Protein AF-A0A8H8C7L6-F1 (afdb_monomer)

Radius of gyration: 26.58 Å; Cα contacts (8 Å, |Δi|>4): 140; chains: 1; bounding box: 36×85×43 Å

Structure (mmCIF, N/CA/C/O backbone):
data_AF-A0A8H8C7L6-F1
#
_entry.id   AF-A0A8H8C7L6-F1
#
loop_
_atom_site.group_PDB
_atom_site.id
_atom_site.type_symbol
_atom_site.label_atom_id
_atom_site.label_alt_id
_atom_site.label_comp_id
_atom_site.label_asym_id
_atom_site.label_entity_id
_atom_site.label_seq_id
_atom_site.pdbx_PDB_ins_code
_atom_site.Cartn_x
_atom_site.Cartn_y
_atom_site.Cartn_z
_atom_site.occupancy
_atom_site.B_iso_or_equiv
_atom_site.auth_seq_id
_atom_site.auth_comp_id
_atom_site.auth_asym_id
_atom_site.auth_atom_id
_atom_site.pdbx_PDB_model_num
ATOM 1 N N . MET A 1 1 ? 5.922 -68.309 -19.781 1.00 58.56 1 MET A N 1
ATOM 2 C CA . MET A 1 1 ? 6.943 -67.253 -19.976 1.00 58.56 1 MET A CA 1
ATOM 3 C C . MET A 1 1 ? 6.258 -65.887 -19.992 1.00 58.56 1 MET A C 1
ATOM 5 O O . MET A 1 1 ? 5.762 -65.501 -21.038 1.00 58.56 1 MET A O 1
ATOM 9 N N . ARG A 1 2 ? 6.124 -65.214 -18.838 1.00 57.09 2 ARG A N 1
ATOM 10 C CA . ARG A 1 2 ? 5.671 -63.807 -18.677 1.00 57.09 2 ARG A CA 1
ATOM 11 C C . ARG A 1 2 ? 5.669 -63.468 -17.176 1.00 57.09 2 ARG A C 1
ATOM 13 O O . ARG A 1 2 ? 4.624 -63.407 -16.550 1.00 57.09 2 ARG A O 1
ATOM 20 N N . SER A 1 3 ? 6.851 -63.372 -16.566 1.00 56.94 3 SER A N 1
ATOM 21 C CA . SER A 1 3 ? 6.976 -63.029 -15.138 1.00 56.94 3 SER A CA 1
ATOM 22 C C . SER A 1 3 ? 8.353 -62.438 -14.817 1.00 56.94 3 SER A C 1
ATOM 24 O O . SER A 1 3 ? 9.013 -62.867 -13.879 1.00 56.94 3 SER A O 1
ATOM 26 N N . SER A 1 4 ? 8.831 -61.496 -15.638 1.00 59.38 4 SER A N 1
ATOM 27 C CA . SER A 1 4 ? 10.166 -60.891 -15.449 1.00 59.38 4 SER A CA 1
ATOM 28 C C . SER A 1 4 ? 10.177 -59.362 -15.455 1.00 59.38 4 SER A C 1
ATOM 30 O O . SER A 1 4 ? 11.164 -58.771 -15.043 1.00 59.38 4 SER A O 1
ATOM 32 N N . THR A 1 5 ? 9.089 -58.696 -15.851 1.00 58.62 5 THR A N 1
ATOM 33 C CA . THR A 1 5 ? 9.027 -57.223 -15.932 1.00 58.62 5 THR A CA 1
ATOM 34 C C . THR A 1 5 ? 8.497 -56.542 -14.670 1.00 58.62 5 THR A C 1
ATOM 36 O O . THR A 1 5 ? 8.767 -55.367 -14.460 1.00 58.62 5 THR A O 1
ATOM 39 N N . ILE A 1 6 ? 7.776 -57.255 -13.800 1.00 61.81 6 ILE A N 1
ATOM 40 C CA . ILE A 1 6 ? 7.209 -56.669 -12.568 1.00 61.81 6 ILE A CA 1
ATOM 41 C C . ILE A 1 6 ? 8.292 -56.511 -11.486 1.00 61.81 6 ILE A C 1
ATOM 43 O O . ILE A 1 6 ? 8.272 -55.555 -10.713 1.00 61.81 6 ILE A O 1
ATOM 47 N N . SER A 1 7 ? 9.286 -57.406 -11.470 1.00 62.09 7 SER A N 1
ATOM 48 C CA . SER A 1 7 ? 10.336 -57.411 -10.446 1.00 62.09 7 SER A CA 1
ATOM 49 C C . SER A 1 7 ? 11.300 -56.225 -10.558 1.00 62.09 7 SER A C 1
ATOM 51 O O . SER A 1 7 ? 11.780 -55.745 -9.538 1.00 62.09 7 SER A O 1
ATOM 53 N N . THR A 1 8 ? 11.576 -55.733 -11.769 1.00 62.97 8 THR A N 1
ATOM 54 C CA . THR A 1 8 ? 12.526 -54.629 -11.993 1.00 62.97 8 THR A CA 1
ATOM 55 C C . THR A 1 8 ? 11.946 -53.263 -11.628 1.00 62.97 8 THR A C 1
ATOM 57 O O . THR A 1 8 ? 12.667 -52.395 -11.134 1.00 62.97 8 THR A O 1
ATOM 60 N N . ILE A 1 9 ? 10.637 -53.072 -11.809 1.00 67.06 9 ILE A N 1
ATOM 61 C CA . ILE A 1 9 ? 9.950 -51.821 -11.456 1.00 67.06 9 ILE A CA 1
ATOM 62 C C . ILE A 1 9 ? 9.909 -51.647 -9.932 1.00 67.06 9 ILE A C 1
ATOM 64 O O . ILE A 1 9 ? 10.168 -50.556 -9.425 1.00 67.06 9 ILE A O 1
ATOM 68 N N . LEU A 1 10 ? 9.661 -52.733 -9.191 1.00 65.75 10 LEU A N 1
ATOM 69 C CA . LEU A 1 10 ? 9.618 -52.694 -7.729 1.00 65.75 10 LEU A CA 1
ATOM 70 C C . LEU A 1 10 ? 10.994 -52.366 -7.121 1.00 65.75 10 LEU A C 1
ATOM 72 O O . LEU A 1 10 ? 11.074 -51.585 -6.175 1.00 65.75 10 LEU A O 1
ATOM 76 N N . THR A 1 11 ? 12.084 -52.883 -7.699 1.00 68.44 11 THR A N 1
ATOM 77 C CA . THR A 1 11 ? 13.446 -52.559 -7.240 1.00 68.44 11 THR A CA 1
ATOM 78 C C . THR A 1 11 ? 13.845 -51.104 -7.498 1.00 68.44 11 THR A C 1
ATOM 80 O O . THR A 1 11 ? 14.558 -50.530 -6.681 1.00 68.44 11 THR A O 1
ATOM 83 N N . LEU A 1 12 ? 13.363 -50.483 -8.582 1.00 64.31 12 LEU A N 1
ATOM 84 C CA . LEU A 1 12 ? 13.627 -49.068 -8.889 1.00 64.31 12 LEU A CA 1
ATOM 85 C C . LEU A 1 12 ? 12.877 -48.105 -7.952 1.00 64.31 12 LEU A C 1
ATOM 87 O O . LEU A 1 12 ? 13.407 -47.057 -7.594 1.00 64.31 12 LEU A O 1
ATOM 91 N N . LEU A 1 13 ? 11.660 -48.459 -7.528 1.00 65.69 13 LEU A N 1
ATOM 92 C CA . LEU A 1 13 ? 10.883 -47.663 -6.568 1.00 65.69 13 LEU A CA 1
ATOM 93 C C . LEU A 1 13 ? 11.497 -47.683 -5.160 1.00 65.69 13 LEU A C 1
ATOM 95 O O . LEU A 1 13 ? 11.519 -46.657 -4.481 1.00 65.69 13 LEU A O 1
ATOM 99 N N . LEU A 1 14 ? 12.032 -48.831 -4.736 1.00 62.66 14 LEU A N 1
ATOM 100 C CA . LEU A 1 14 ? 12.672 -48.980 -3.426 1.00 62.66 14 LEU A CA 1
ATOM 101 C C . LEU A 1 14 ? 13.982 -48.187 -3.314 1.00 62.66 14 LEU A C 1
ATOM 103 O O . LEU A 1 14 ? 14.222 -47.577 -2.276 1.00 62.66 14 LEU A O 1
ATOM 107 N N . THR A 1 15 ? 14.802 -48.134 -4.369 1.00 64.31 15 THR A N 1
ATOM 108 C CA . THR A 1 15 ? 16.049 -47.347 -4.349 1.00 64.31 15 THR A CA 1
ATOM 109 C C . THR A 1 15 ? 15.796 -45.839 -4.353 1.00 64.31 15 THR A C 1
ATOM 111 O O . THR A 1 15 ? 16.533 -45.100 -3.697 1.00 64.31 15 THR A O 1
ATOM 114 N N . TYR A 1 16 ? 14.734 -45.374 -5.021 1.00 61.12 16 TYR A N 1
ATOM 115 C CA . TYR A 1 16 ? 14.372 -43.952 -5.047 1.00 61.12 16 TYR A CA 1
ATOM 116 C C . TYR A 1 16 ? 13.921 -43.424 -3.678 1.00 61.12 16 TYR A C 1
ATOM 118 O O . TYR A 1 16 ? 14.296 -42.318 -3.296 1.00 61.12 16 TYR A O 1
ATOM 126 N N . LEU A 1 17 ? 13.167 -44.213 -2.906 1.00 59.03 17 LEU A N 1
ATOM 127 C CA . LEU A 1 17 ? 12.671 -43.788 -1.590 1.00 59.03 17 LEU A CA 1
ATOM 128 C C . LEU A 1 17 ? 13.780 -43.658 -0.533 1.00 59.03 17 LEU A C 1
ATOM 130 O O . LEU A 1 17 ? 13.637 -42.876 0.404 1.00 59.03 17 LEU A O 1
ATOM 134 N N . THR A 1 18 ? 14.899 -44.371 -0.684 1.00 57.25 18 THR A N 1
ATOM 135 C CA . THR A 1 18 ? 16.008 -44.331 0.287 1.00 57.25 18 THR A CA 1
ATOM 136 C C . THR A 1 18 ? 17.043 -43.232 0.035 1.00 57.25 18 THR A C 1
ATOM 138 O O . THR A 1 18 ? 17.869 -42.979 0.906 1.00 57.25 18 THR A O 1
ATOM 141 N N . PHE A 1 19 ? 17.027 -42.564 -1.125 1.00 56.88 19 PHE A N 1
ATOM 142 C CA . PHE A 1 19 ? 18.091 -41.623 -1.513 1.00 56.88 19 PHE A CA 1
ATOM 143 C C . PHE A 1 19 ? 17.774 -40.138 -1.237 1.00 56.88 19 PHE A C 1
ATOM 145 O O . PHE A 1 19 ? 18.619 -39.277 -1.468 1.00 56.88 19 PHE A O 1
ATOM 152 N N . SER A 1 20 ? 16.585 -39.806 -0.721 1.00 53.25 20 SER A N 1
ATOM 153 C CA . SER A 1 20 ? 16.146 -38.407 -0.546 1.00 53.25 20 SER A CA 1
ATOM 154 C C . SER A 1 20 ? 16.328 -37.809 0.857 1.00 53.25 20 SER A C 1
ATOM 156 O O . SER A 1 20 ? 15.724 -36.776 1.135 1.00 53.25 20 SER A O 1
ATOM 158 N N . LEU A 1 21 ? 17.151 -38.381 1.745 1.00 62.66 21 LEU A N 1
ATOM 159 C CA . LEU A 1 21 ? 17.491 -37.708 3.010 1.00 62.66 21 LEU A CA 1
ATOM 160 C C . LEU A 1 21 ? 18.987 -37.757 3.360 1.00 62.66 21 LEU A C 1
ATOM 162 O O . LEU A 1 21 ? 19.429 -38.605 4.135 1.00 62.66 21 LEU A O 1
ATOM 166 N N . PRO A 1 22 ? 19.745 -36.749 2.905 1.00 52.16 22 PRO A N 1
ATOM 167 C CA . PRO A 1 22 ? 20.851 -36.217 3.685 1.00 52.16 22 PRO A CA 1
ATOM 168 C C . PRO A 1 22 ? 20.635 -34.721 3.948 1.00 52.16 22 PRO A C 1
ATOM 170 O O . PRO A 1 22 ? 20.826 -33.874 3.081 1.00 52.16 22 PRO A O 1
ATOM 173 N N . GLY A 1 23 ? 20.236 -34.405 5.179 1.00 55.50 23 GLY A N 1
ATOM 174 C CA . GLY A 1 23 ? 20.061 -33.029 5.639 1.00 55.50 23 GLY A CA 1
ATOM 175 C C . GLY A 1 23 ? 20.012 -32.892 7.159 1.00 55.50 23 GLY A C 1
ATOM 176 O O . GLY A 1 23 ? 19.262 -32.064 7.664 1.00 55.50 23 GLY A O 1
ATOM 177 N N . LEU A 1 24 ? 20.777 -33.707 7.903 1.00 55.03 24 LEU A N 1
ATOM 178 C CA . LEU A 1 24 ? 21.055 -33.450 9.321 1.00 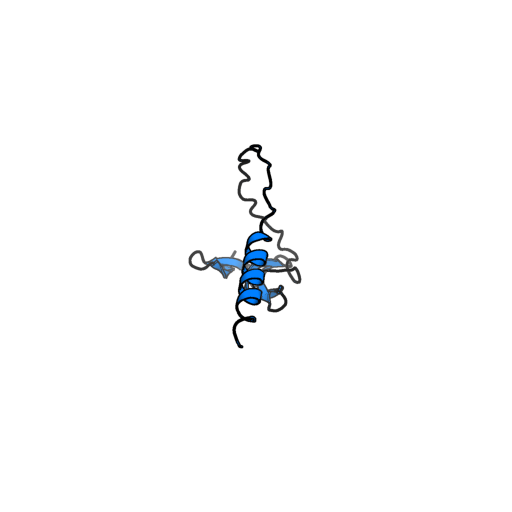55.03 24 LEU A CA 1
ATOM 179 C C . LEU A 1 24 ? 21.973 -32.222 9.427 1.00 55.03 24 LEU A C 1
ATOM 181 O O . LEU A 1 24 ? 23.198 -32.338 9.460 1.00 55.03 24 LEU A O 1
ATOM 185 N N . ALA A 1 25 ? 21.373 -31.037 9.484 1.00 58.03 25 ALA A N 1
ATOM 186 C CA . ALA A 1 25 ? 22.058 -29.839 9.938 1.00 58.03 25 ALA A CA 1
ATOM 187 C C . ALA A 1 25 ? 22.178 -29.896 11.470 1.00 58.03 25 ALA A C 1
ATOM 189 O O . ALA A 1 25 ? 21.240 -29.588 12.203 1.00 58.03 25 ALA A O 1
ATOM 190 N N . HIS A 1 26 ? 23.343 -30.326 11.951 1.00 58.59 26 HIS A N 1
ATOM 191 C CA . HIS A 1 26 ? 23.762 -30.126 13.332 1.00 58.59 26 HIS A CA 1
ATOM 192 C C . HIS A 1 26 ? 24.198 -28.671 13.517 1.00 58.59 26 HIS A C 1
ATOM 194 O O . HIS A 1 26 ? 25.141 -28.219 12.868 1.00 58.59 26 HIS A O 1
ATOM 200 N N . GLY A 1 27 ? 23.545 -27.954 14.431 1.00 48.53 27 GLY A N 1
ATOM 201 C CA . GLY A 1 27 ? 23.994 -26.629 14.841 1.00 48.53 27 GLY A CA 1
ATOM 202 C C . GLY A 1 27 ? 23.018 -25.917 15.768 1.00 48.53 27 GLY A C 1
ATOM 203 O O . GLY A 1 27 ? 22.272 -25.051 15.331 1.00 48.53 27 GLY A O 1
ATOM 204 N N . THR A 1 28 ? 23.047 -26.237 17.061 1.00 58.28 28 THR A N 1
ATOM 205 C CA . THR A 1 28 ? 22.630 -25.294 18.115 1.00 58.28 28 THR A CA 1
ATOM 206 C C . THR A 1 28 ? 23.881 -24.607 18.651 1.00 58.28 28 THR A C 1
ATOM 208 O O . THR A 1 28 ? 24.861 -25.294 18.944 1.00 58.28 28 THR A O 1
ATOM 211 N N . PRO A 1 29 ? 23.862 -23.277 18.823 1.00 54.12 29 PRO A N 1
ATOM 212 C CA . PRO A 1 29 ? 23.543 -22.792 20.163 1.00 54.12 29 PRO A CA 1
ATOM 213 C C . PRO A 1 29 ? 22.604 -21.576 20.204 1.00 54.12 29 PRO A C 1
ATOM 215 O O . PRO A 1 29 ? 22.653 -20.668 19.376 1.00 54.12 29 PRO A O 1
ATOM 218 N N . LEU A 1 30 ? 21.785 -21.581 21.261 1.00 57.84 30 LEU A N 1
ATOM 219 C CA . LEU A 1 30 ? 21.067 -20.461 21.868 1.00 57.84 30 LEU A CA 1
ATOM 220 C C . LEU A 1 30 ? 21.707 -19.090 21.594 1.00 57.84 30 LEU A C 1
ATOM 222 O O . LEU A 1 30 ? 22.650 -18.676 22.267 1.00 57.84 30 LEU A O 1
ATOM 226 N N . SER A 1 31 ? 21.115 -18.343 20.667 1.00 49.50 31 SER A N 1
ATOM 227 C CA . SER A 1 31 ? 21.258 -16.893 20.607 1.00 49.50 31 SER A CA 1
ATOM 228 C C . SER A 1 31 ? 19.966 -16.287 21.1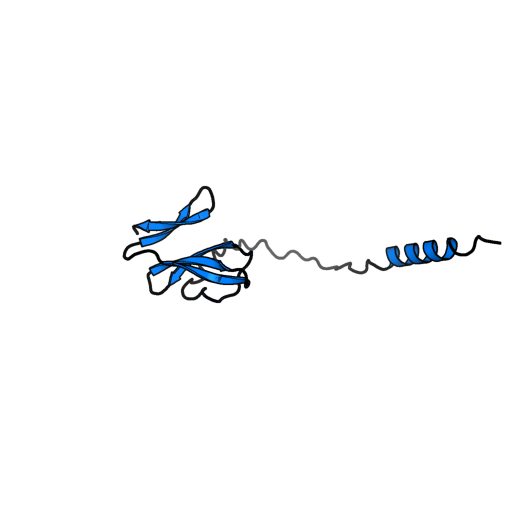36 1.00 49.50 31 SER A C 1
ATOM 230 O O . SER A 1 31 ? 18.911 -16.479 20.544 1.00 49.50 31 SER A O 1
ATOM 232 N N . ARG A 1 32 ? 20.086 -15.647 22.306 1.00 46.34 32 ARG A N 1
ATOM 233 C CA . ARG A 1 32 ? 19.176 -14.689 22.959 1.00 46.34 32 ARG A CA 1
ATOM 234 C C . ARG A 1 32 ? 17.832 -14.434 22.250 1.00 46.34 32 ARG A C 1
ATOM 236 O O . ARG A 1 32 ? 17.861 -13.984 21.104 1.00 46.34 32 ARG A O 1
ATOM 243 N N . PRO A 1 33 ? 16.684 -14.483 22.959 1.00 45.66 33 PRO A N 1
ATOM 244 C CA . PRO A 1 33 ? 15.560 -13.642 22.578 1.00 45.66 33 PRO A CA 1
ATOM 245 C C . PRO A 1 33 ? 16.039 -12.195 22.717 1.00 45.66 33 PRO A C 1
ATOM 247 O O . PRO A 1 33 ? 16.066 -11.611 23.796 1.00 45.66 33 PRO A O 1
ATOM 250 N N . ARG A 1 34 ? 16.548 -11.638 21.620 1.00 47.41 34 ARG A N 1
ATOM 251 C CA . ARG A 1 34 ? 16.542 -10.202 21.460 1.00 47.41 34 ARG A CA 1
ATOM 252 C C . ARG A 1 34 ? 15.078 -9.916 21.221 1.00 47.41 34 ARG A C 1
ATOM 254 O O . ARG A 1 34 ? 14.539 -10.329 20.197 1.00 47.41 34 ARG A O 1
ATOM 261 N N . ASP A 1 35 ? 14.458 -9.268 22.194 1.00 45.56 35 ASP A N 1
ATOM 262 C CA . ASP A 1 35 ? 13.290 -8.435 21.990 1.00 45.56 35 ASP A CA 1
ATOM 263 C C . ASP A 1 35 ? 13.632 -7.446 20.872 1.00 45.56 35 ASP A C 1
ATOM 265 O O . ASP A 1 35 ? 13.986 -6.287 21.088 1.00 45.56 35 ASP A O 1
ATOM 269 N N . THR A 1 36 ? 13.596 -7.918 19.629 1.00 50.47 36 THR A N 1
ATOM 270 C CA . THR A 1 36 ? 13.407 -7.071 18.476 1.00 50.47 36 THR A CA 1
ATOM 271 C C . THR A 1 36 ? 11.941 -6.717 18.562 1.00 50.47 36 THR A C 1
ATOM 273 O O . THR A 1 36 ? 11.084 -7.331 17.928 1.00 50.47 36 THR A O 1
ATOM 276 N N . ALA A 1 37 ? 11.677 -5.740 19.438 1.00 48.03 37 ALA A N 1
ATOM 277 C CA . ALA A 1 37 ? 10.586 -4.803 19.304 1.00 48.03 37 ALA A CA 1
ATOM 278 C C . ALA A 1 37 ? 10.296 -4.695 17.820 1.00 48.03 37 ALA A C 1
ATOM 280 O O . ALA A 1 37 ? 11.231 -4.417 17.060 1.00 48.03 37 ALA A O 1
ATOM 281 N N . GLY A 1 38 ? 9.058 -5.027 17.442 1.00 41.31 38 GLY A N 1
ATOM 282 C CA . GLY A 1 38 ? 8.605 -4.972 16.071 1.00 41.31 38 GLY A CA 1
ATOM 283 C C . GLY A 1 38 ? 9.229 -3.749 15.440 1.00 41.31 38 GLY A C 1
ATOM 284 O O . GLY A 1 38 ? 8.873 -2.616 15.772 1.00 41.31 38 GLY A O 1
ATOM 285 N N . ILE A 1 39 ? 10.209 -3.989 14.568 1.00 42.25 39 ILE A N 1
ATOM 286 C CA . ILE A 1 39 ? 10.579 -3.002 13.588 1.00 42.25 39 ILE A CA 1
ATOM 287 C C . ILE A 1 39 ? 9.327 -3.027 12.728 1.00 42.25 39 ILE A C 1
ATOM 289 O O . ILE A 1 39 ? 9.206 -3.785 11.771 1.00 42.25 39 ILE A O 1
ATOM 293 N N . LEU A 1 40 ? 8.336 -2.234 13.148 1.00 47.31 40 LEU A N 1
ATOM 294 C CA . LEU A 1 40 ? 7.572 -1.423 12.241 1.00 47.31 40 LEU A CA 1
ATOM 295 C C . LEU A 1 40 ? 8.667 -0.802 11.396 1.00 47.31 40 LEU A C 1
ATOM 297 O O . LEU A 1 40 ? 9.255 0.218 11.757 1.00 47.31 40 LEU A O 1
ATOM 301 N N . THR A 1 41 ? 9.038 -1.500 10.324 1.00 42.72 41 THR A N 1
ATOM 302 C CA . THR A 1 41 ? 9.646 -0.886 9.177 1.00 42.72 41 THR A CA 1
ATOM 303 C C . THR A 1 41 ? 8.581 0.115 8.792 1.00 42.72 41 THR A C 1
ATOM 305 O O . THR A 1 41 ? 7.650 -0.165 8.041 1.00 42.72 41 THR A O 1
ATOM 308 N N . SER A 1 42 ? 8.699 1.291 9.405 1.00 45.66 42 SER A N 1
ATOM 309 C CA . SER A 1 42 ? 8.404 2.578 8.834 1.00 45.66 42 SER A CA 1
ATOM 310 C C . SER A 1 42 ? 9.296 2.632 7.601 1.00 45.66 42 SER A C 1
ATOM 312 O O . SER A 1 42 ? 10.333 3.290 7.575 1.00 45.66 42 SER A O 1
ATOM 314 N N . SER A 1 43 ? 8.965 1.772 6.631 1.00 48.91 43 SER A N 1
ATOM 315 C CA . SER A 1 43 ? 9.483 1.763 5.288 1.00 48.91 43 SER A CA 1
ATOM 316 C C . SER A 1 43 ? 9.093 3.132 4.824 1.00 48.91 43 SER A C 1
ATOM 318 O O . SER A 1 43 ? 7.911 3.387 4.595 1.00 48.91 43 SER A O 1
ATOM 320 N N . ASN A 1 44 ? 10.070 4.027 4.875 1.00 49.19 44 ASN A N 1
ATOM 321 C CA . ASN A 1 44 ? 9.955 5.412 4.503 1.00 49.19 44 ASN A CA 1
ATOM 322 C C . ASN A 1 44 ? 9.337 5.406 3.105 1.00 49.19 44 ASN A C 1
ATOM 324 O O . ASN A 1 44 ? 9.993 5.066 2.124 1.00 49.19 44 ASN A O 1
ATOM 328 N N . SER A 1 45 ? 8.019 5.597 3.048 1.00 52.75 45 SER A N 1
ATOM 329 C CA . SER A 1 45 ? 7.177 5.121 1.943 1.00 52.75 45 SER A CA 1
ATOM 330 C C . SER A 1 45 ? 7.266 6.038 0.725 1.00 52.75 45 SER A C 1
ATOM 332 O O . SER A 1 45 ? 6.439 5.949 -0.177 1.00 52.75 45 SER A O 1
ATOM 334 N N . ALA A 1 46 ? 8.264 6.923 0.734 1.00 54.09 46 ALA A N 1
ATOM 335 C CA . ALA A 1 46 ? 8.446 8.025 -0.186 1.00 54.09 46 ALA A CA 1
ATOM 336 C C . ALA A 1 46 ? 8.598 7.566 -1.641 1.00 54.09 46 ALA A C 1
ATOM 338 O O . ALA A 1 46 ? 8.159 8.285 -2.528 1.00 54.09 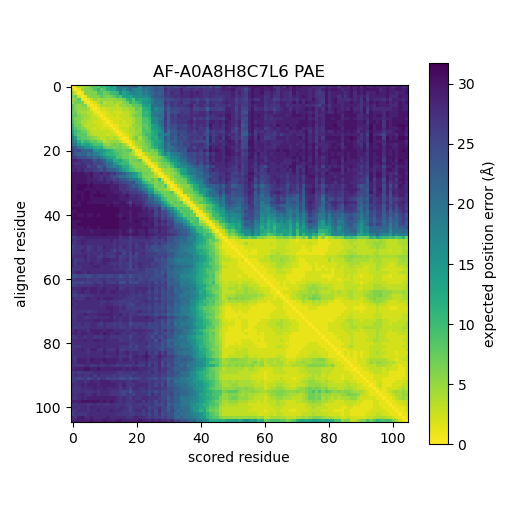46 ALA A O 1
ATOM 339 N N . SER A 1 47 ? 9.109 6.352 -1.889 1.00 65.12 47 SER A N 1
ATOM 340 C CA . SER A 1 47 ? 9.214 5.799 -3.249 1.00 65.12 47 SER A CA 1
ATOM 341 C C . SER A 1 47 ? 9.027 4.285 -3.290 1.00 65.12 47 SER A C 1
ATOM 343 O O . SER A 1 47 ? 9.859 3.560 -3.825 1.00 65.12 47 SER A O 1
ATOM 345 N N . ALA A 1 48 ? 7.940 3.772 -2.710 1.00 83.56 48 ALA A N 1
ATOM 346 C CA . ALA A 1 48 ? 7.603 2.358 -2.889 1.00 83.56 48 ALA A CA 1
ATOM 347 C C . ALA A 1 48 ? 7.096 2.046 -4.313 1.00 83.56 48 ALA A C 1
ATOM 349 O O . ALA A 1 48 ? 7.087 0.884 -4.696 1.00 83.56 48 ALA A O 1
ATOM 350 N N . VAL A 1 49 ? 6.697 3.052 -5.105 1.00 92.56 49 VAL A N 1
ATOM 351 C CA . VAL A 1 49 ? 6.211 2.867 -6.486 1.00 92.56 49 VAL A CA 1
ATOM 352 C C . VAL A 1 49 ? 7.276 2.190 -7.347 1.00 92.56 49 VAL A C 1
ATOM 354 O O . VAL A 1 49 ? 8.420 2.632 -7.393 1.00 92.56 49 VAL A O 1
ATOM 357 N N . GLY A 1 50 ? 6.890 1.123 -8.043 1.00 94.00 50 GLY A N 1
ATOM 358 C CA . GLY A 1 50 ? 7.789 0.336 -8.885 1.00 94.00 50 GLY A CA 1
ATOM 359 C C . GLY A 1 50 ? 8.722 -0.603 -8.118 1.00 94.00 50 GLY A C 1
ATOM 360 O O . GLY A 1 50 ? 9.449 -1.359 -8.754 1.00 94.00 50 GLY A O 1
ATOM 361 N N . ALA A 1 51 ? 8.703 -0.604 -6.781 1.00 94.69 51 ALA A N 1
ATOM 362 C CA . ALA A 1 51 ? 9.438 -1.595 -6.004 1.00 94.69 51 ALA A CA 1
ATOM 363 C C . ALA A 1 51 ? 8.722 -2.963 -6.040 1.00 94.69 51 ALA A C 1
ATOM 365 O O . ALA A 1 51 ? 7.488 -2.997 -6.142 1.00 94.69 51 ALA A O 1
ATOM 366 N N . PRO A 1 52 ? 9.469 -4.079 -5.920 1.00 95.81 52 PRO A N 1
ATOM 367 C CA . PRO A 1 52 ? 8.898 -5.417 -5.807 1.00 95.81 52 PRO A CA 1
ATOM 368 C C . PRO A 1 52 ? 7.903 -5.541 -4.651 1.00 95.81 52 PRO A C 1
ATOM 370 O O . PRO A 1 52 ? 8.081 -4.930 -3.591 1.00 95.81 52 PRO A O 1
ATOM 373 N N . CYS A 1 53 ? 6.865 -6.350 -4.843 1.00 95.31 53 CYS A N 1
ATOM 374 C CA . CYS A 1 53 ? 5.826 -6.574 -3.849 1.00 95.31 53 CYS A CA 1
ATOM 375 C C . CYS A 1 53 ? 5.243 -7.983 -3.923 1.00 95.31 53 CYS A C 1
ATOM 377 O O . CYS A 1 53 ? 5.139 -8.571 -4.994 1.00 95.31 53 CYS A O 1
ATOM 379 N N . ASP A 1 54 ? 4.789 -8.470 -2.768 1.00 93.38 54 ASP A N 1
ATOM 380 C CA . ASP A 1 54 ? 4.074 -9.731 -2.631 1.00 93.38 54 ASP A CA 1
ATOM 381 C C . ASP A 1 54 ? 3.167 -9.712 -1.388 1.00 93.38 54 ASP A C 1
ATOM 383 O O . ASP A 1 54 ? 3.512 -9.068 -0.390 1.00 93.38 54 ASP A O 1
ATOM 387 N N . PRO A 1 55 ? 2.036 -10.441 -1.403 1.00 95.88 55 PRO A N 1
ATOM 388 C CA . PRO A 1 55 ? 1.427 -11.091 -2.570 1.00 95.88 55 PRO A CA 1
ATOM 389 C C . PRO A 1 55 ? 0.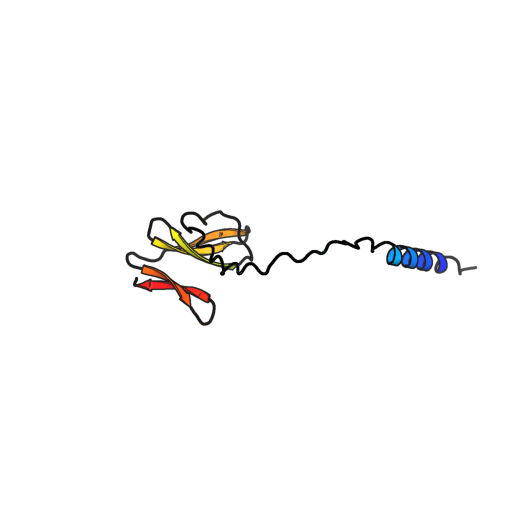714 -10.096 -3.506 1.00 95.88 55 PRO A C 1
ATOM 391 O O . PRO A 1 55 ? 0.360 -8.984 -3.097 1.00 95.88 55 PRO A O 1
ATOM 394 N N . PHE A 1 56 ? 0.437 -10.525 -4.744 1.00 95.75 56 PHE A N 1
ATOM 395 C CA . PHE A 1 56 ? -0.475 -9.830 -5.666 1.00 95.75 56 PHE A CA 1
ATOM 396 C C . PHE A 1 56 ? -1.781 -9.413 -4.966 1.00 95.75 56 PHE A C 1
ATOM 398 O O . PHE A 1 56 ? -2.350 -10.172 -4.180 1.00 95.75 56 PHE A O 1
ATOM 405 N N . GLY A 1 57 ? -2.256 -8.197 -5.250 1.00 94.88 57 GLY A N 1
ATOM 406 C CA . GLY A 1 57 ? -3.476 -7.646 -4.655 1.00 94.88 57 GLY A CA 1
ATOM 407 C C . GLY A 1 57 ? -3.303 -7.106 -3.233 1.00 94.88 57 GLY A C 1
ATOM 408 O O . GLY A 1 57 ? -4.262 -6.598 -2.655 1.00 94.88 57 GLY A O 1
ATOM 409 N N . SER A 1 58 ? -2.096 -7.164 -2.661 1.00 94.69 58 SER A N 1
ATOM 410 C CA . SER A 1 58 ? -1.797 -6.491 -1.394 1.00 94.69 58 SER A CA 1
ATOM 411 C C . SER A 1 58 ? -1.899 -4.982 -1.528 1.00 94.69 58 SER A C 1
ATOM 413 O O . SER A 1 58 ? -1.599 -4.422 -2.580 1.00 94.69 58 SER A O 1
ATOM 415 N N . TYR A 1 59 ? -2.236 -4.315 -0.427 1.00 94.56 59 TYR A N 1
ATOM 416 C CA . TYR A 1 59 ? -2.292 -2.862 -0.367 1.00 94.56 59 TYR A CA 1
ATOM 417 C C . TYR A 1 59 ? -1.375 -2.296 0.712 1.00 94.56 59 TYR A C 1
ATOM 419 O O . TYR A 1 59 ? -1.247 -2.870 1.799 1.00 94.56 59 TYR A O 1
ATOM 427 N N . ILE A 1 60 ? -0.806 -1.116 0.456 1.00 93.62 60 ILE A N 1
ATOM 428 C CA . ILE A 1 60 ? -0.105 -0.317 1.466 1.00 93.62 60 ILE A CA 1
ATOM 429 C C . ILE A 1 60 ? -0.510 1.155 1.417 1.00 93.62 60 ILE A C 1
ATOM 431 O O . ILE A 1 60 ? -0.907 1.682 0.381 1.00 93.62 60 ILE A O 1
ATOM 435 N N . CYS A 1 61 ? -0.397 1.811 2.571 1.00 93.75 61 CYS A N 1
ATOM 436 C CA . CYS A 1 61 ? -0.411 3.263 2.645 1.00 93.75 61 CYS A CA 1
ATOM 437 C C . CYS A 1 61 ? 1.016 3.760 2.440 1.00 93.75 61 CYS A C 1
ATOM 439 O O . CYS A 1 61 ? 1.934 3.261 3.089 1.00 93.75 61 CYS A O 1
ATOM 441 N N . ALA A 1 62 ? 1.176 4.755 1.582 1.00 92.88 62 ALA A N 1
ATOM 442 C CA . ALA A 1 62 ? 2.423 5.463 1.369 1.00 92.88 62 ALA A CA 1
ATOM 443 C C . ALA A 1 62 ? 2.209 6.973 1.477 1.00 92.88 62 ALA A C 1
ATOM 445 O O . ALA A 1 62 ? 1.077 7.461 1.507 1.00 92.88 62 ALA A O 1
ATOM 446 N N . ASN A 1 63 ? 3.304 7.718 1.552 1.00 89.88 63 ASN A N 1
ATOM 447 C CA . ASN A 1 63 ? 3.290 9.164 1.432 1.00 89.88 63 ASN A CA 1
ATOM 448 C C . ASN A 1 63 ? 4.189 9.526 0.251 1.00 89.88 63 ASN A C 1
ATOM 450 O O . ASN A 1 63 ? 5.387 9.286 0.323 1.00 89.88 63 ASN A O 1
ATOM 454 N N . ILE A 1 64 ? 3.593 10.026 -0.827 1.00 88.00 64 ILE A N 1
ATOM 455 C CA . ILE A 1 64 ? 4.279 10.412 -2.064 1.00 88.00 64 ILE A CA 1
ATOM 456 C C . ILE A 1 64 ? 4.044 11.911 -2.216 1.00 88.00 64 ILE A C 1
ATOM 458 O O . ILE A 1 64 ? 2.903 12.360 -2.106 1.00 88.00 64 ILE A O 1
ATOM 462 N N . ASP A 1 65 ? 5.110 12.693 -2.380 1.00 85.69 65 ASP A N 1
ATOM 463 C CA . ASP A 1 65 ? 5.034 14.155 -2.516 1.00 85.69 65 ASP A CA 1
ATOM 464 C C . ASP A 1 65 ? 4.228 14.839 -1.392 1.00 85.69 65 ASP A C 1
ATOM 466 O O . ASP A 1 65 ? 3.359 15.678 -1.629 1.00 85.69 65 ASP A O 1
ATOM 470 N N . ASN A 1 66 ? 4.479 14.447 -0.137 1.00 84.31 66 ASN A N 1
ATOM 471 C CA . ASN A 1 66 ? 3.762 14.906 1.067 1.00 84.31 66 ASN A CA 1
ATOM 472 C C . ASN A 1 66 ? 2.273 14.525 1.132 1.00 84.31 66 ASN A C 1
ATOM 474 O O . ASN A 1 66 ? 1.590 14.856 2.109 1.00 84.31 66 ASN A O 1
ATOM 478 N N . THR A 1 67 ? 1.781 13.767 0.157 1.00 87.50 67 THR A N 1
ATOM 479 C CA . THR A 1 67 ? 0.377 13.397 0.012 1.00 87.50 67 THR A CA 1
ATOM 480 C C . THR A 1 67 ? 0.181 11.920 0.347 1.00 87.50 67 THR A C 1
ATOM 482 O O . THR A 1 67 ? 0.938 11.049 -0.088 1.00 87.50 67 THR A O 1
ATOM 485 N N . GLY A 1 68 ? -0.831 11.606 1.163 1.00 91.56 68 GLY A N 1
ATOM 486 C CA . GLY A 1 68 ? -1.179 10.211 1.442 1.00 91.56 68 GLY A CA 1
ATOM 487 C C . GLY A 1 68 ? -1.573 9.498 0.150 1.00 91.56 68 GLY A C 1
ATOM 488 O O . GLY A 1 68 ? -2.342 10.040 -0.626 1.00 91.56 68 GLY A O 1
ATOM 489 N N . SER A 1 69 ? -1.060 8.299 -0.092 1.00 94.56 69 SER A N 1
ATOM 490 C CA . SER A 1 69 ? -1.356 7.513 -1.292 1.00 94.56 69 SER A CA 1
ATOM 491 C C . SER A 1 69 ? -1.630 6.062 -0.923 1.00 94.56 69 SER A C 1
ATOM 493 O O . SER A 1 69 ? -1.085 5.537 0.049 1.00 94.56 69 SER A O 1
ATOM 495 N N . ILE A 1 70 ? -2.481 5.414 -1.708 1.00 95.25 70 ILE A N 1
ATOM 496 C CA . ILE A 1 70 ? -2.785 3.991 -1.621 1.00 95.25 70 ILE A CA 1
ATOM 497 C C . ILE A 1 70 ? -2.053 3.306 -2.767 1.00 95.25 70 ILE A C 1
ATOM 499 O O . ILE A 1 70 ? -2.294 3.615 -3.936 1.00 95.25 70 ILE A O 1
ATOM 503 N N . LEU A 1 71 ? -1.175 2.368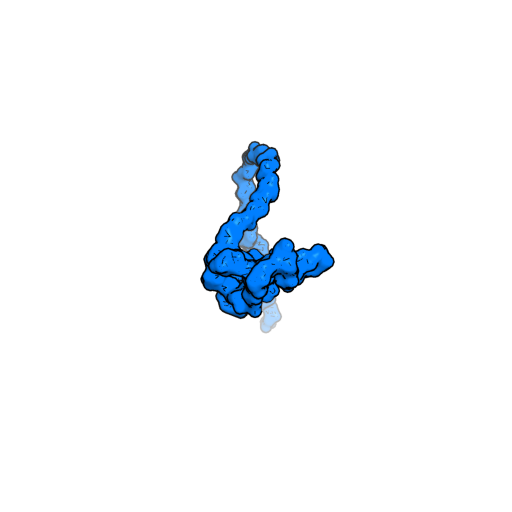 -2.431 1.00 95.69 71 LEU A N 1
ATOM 504 C CA . LEU A 1 71 ? -0.498 1.520 -3.404 1.00 95.69 71 LEU A CA 1
ATOM 505 C C . LEU A 1 71 ? -1.133 0.131 -3.407 1.00 95.69 71 LEU A C 1
ATOM 507 O O . LEU A 1 71 ? -1.525 -0.373 -2.352 1.00 95.69 71 LEU A O 1
ATOM 511 N N . ILE A 1 72 ? -1.191 -0.484 -4.584 1.00 95.88 72 ILE A N 1
ATOM 512 C CA . ILE A 1 72 ? -1.597 -1.875 -4.790 1.00 95.88 72 ILE A CA 1
ATOM 513 C C . ILE A 1 72 ? -0.446 -2.658 -5.418 1.00 95.88 72 ILE A C 1
ATOM 515 O O . ILE A 1 72 ? 0.269 -2.143 -6.279 1.00 95.88 72 ILE A O 1
ATOM 519 N N . CYS A 1 73 ? -0.268 -3.902 -4.995 1.00 96.75 73 CYS A N 1
ATOM 520 C CA . CYS A 1 73 ? 0.654 -4.820 -5.634 1.00 96.75 73 CYS A CA 1
ATOM 521 C C . CYS A 1 73 ? 0.021 -5.353 -6.924 1.00 96.75 73 CYS A C 1
ATOM 523 O O . CYS A 1 73 ? -0.928 -6.140 -6.878 1.00 96.75 73 CYS A O 1
ATOM 525 N N . GLY A 1 74 ? 0.499 -4.866 -8.071 1.00 96.31 74 GLY A N 1
ATOM 526 C CA . GLY A 1 74 ? -0.034 -5.226 -9.384 1.00 96.31 74 GLY A CA 1
ATOM 527 C C . GLY A 1 74 ? 0.346 -6.641 -9.827 1.00 96.31 74 GLY A C 1
ATOM 528 O O . GLY A 1 74 ? 1.161 -7.308 -9.195 1.00 96.31 74 GLY A O 1
ATOM 529 N N . VAL A 1 75 ? -0.209 -7.087 -10.960 1.00 97.50 75 VAL A N 1
ATOM 530 C CA . VAL A 1 75 ? 0.044 -8.431 -11.537 1.00 97.50 75 VAL A CA 1
ATOM 531 C C . VAL A 1 75 ? 1.517 -8.697 -11.864 1.00 97.50 75 VAL A C 1
ATOM 533 O O . VAL A 1 75 ? 1.941 -9.843 -11.904 1.00 97.50 75 VAL A O 1
ATOM 536 N N . ASN A 1 76 ? 2.305 -7.639 -12.064 1.00 97.56 76 ASN A N 1
ATOM 537 C CA . ASN A 1 76 ? 3.740 -7.730 -12.333 1.00 97.56 76 ASN A CA 1
ATOM 538 C C . ASN A 1 76 ? 4.586 -7.829 -11.049 1.00 97.56 76 ASN A C 1
ATOM 540 O O . ASN A 1 76 ? 5.800 -7.687 -11.134 1.00 97.56 76 ASN A O 1
ATOM 544 N N . HIS A 1 77 ? 3.969 -8.012 -9.874 1.00 96.00 77 HIS A N 1
ATOM 545 C CA . HIS A 1 77 ? 4.645 -8.001 -8.569 1.00 96.00 77 HIS A CA 1
ATOM 546 C C . HIS A 1 77 ? 5.408 -6.696 -8.293 1.00 96.00 77 HIS A C 1
ATOM 548 O O . HIS A 1 77 ? 6.469 -6.695 -7.673 1.00 96.00 77 HIS A O 1
ATOM 554 N N . LEU A 1 78 ? 4.852 -5.567 -8.749 1.00 96.31 78 LEU A N 1
ATOM 555 C CA . LEU A 1 78 ? 5.368 -4.221 -8.489 1.00 96.31 78 LEU A CA 1
ATOM 556 C C . LEU A 1 78 ? 4.282 -3.345 -7.854 1.00 96.31 78 LEU A C 1
ATOM 558 O O . LEU A 1 78 ? 3.101 -3.452 -8.204 1.00 96.31 78 LEU A O 1
ATOM 562 N N . TRP A 1 79 ? 4.676 -2.460 -6.939 1.00 96.25 79 TRP A N 1
ATOM 563 C CA . TRP A 1 79 ? 3.771 -1.477 -6.343 1.00 96.25 79 TRP A CA 1
ATOM 564 C C . TRP A 1 79 ? 3.337 -0.427 -7.366 1.00 96.25 79 TRP A C 1
ATOM 566 O O . TRP A 1 79 ? 4.164 0.270 -7.956 1.00 96.25 79 TRP A O 1
ATOM 576 N N . LEU A 1 80 ? 2.027 -0.266 -7.522 1.00 95.75 80 LEU A N 1
ATOM 577 C CA . LEU A 1 80 ? 1.393 0.716 -8.397 1.00 95.75 80 LEU A CA 1
ATOM 578 C C . LEU A 1 80 ? 0.528 1.668 -7.572 1.00 95.75 80 LEU A C 1
ATOM 580 O O . LEU A 1 80 ? -0.059 1.266 -6.568 1.00 95.75 80 LEU A O 1
ATOM 584 N N . VAL A 1 81 ? 0.413 2.925 -8.005 1.00 95.38 81 VAL A N 1
ATOM 585 C CA . VAL A 1 81 ? -0.504 3.896 -7.389 1.00 95.38 81 VAL A CA 1
ATOM 586 C C . VAL A 1 81 ? -1.940 3.519 -7.734 1.00 95.38 81 VAL A C 1
ATOM 588 O O . VAL A 1 81 ? -2.335 3.565 -8.894 1.00 95.38 81 VAL A O 1
ATOM 591 N N . ALA A 1 82 ? -2.714 3.149 -6.716 1.00 95.44 82 ALA A N 1
ATOM 592 C CA . ALA A 1 82 ? -4.140 2.866 -6.845 1.00 95.44 82 ALA A CA 1
ATOM 593 C C . ALA A 1 82 ? -4.983 4.128 -6.616 1.00 95.44 82 ALA A C 1
ATOM 595 O O . ALA A 1 82 ? -5.967 4.346 -7.316 1.00 95.44 82 ALA A O 1
ATOM 596 N N . ALA A 1 83 ? -4.602 4.957 -5.636 1.00 95.38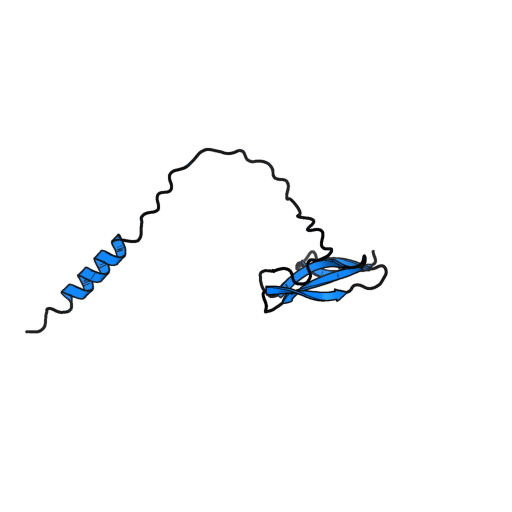 83 ALA A N 1
ATOM 597 C CA . ALA A 1 83 ? -5.274 6.219 -5.337 1.00 95.38 83 ALA A CA 1
ATOM 598 C C . ALA A 1 83 ? -4.330 7.219 -4.657 1.00 95.38 83 ALA A C 1
ATOM 600 O O . ALA A 1 83 ? -3.427 6.830 -3.917 1.00 95.38 83 ALA A O 1
ATOM 601 N N . VAL A 1 84 ? -4.592 8.510 -4.850 1.00 95.25 84 VAL A N 1
ATOM 602 C CA . VAL A 1 84 ? -3.929 9.613 -4.141 1.00 95.25 84 VAL A CA 1
ATOM 603 C C . VAL A 1 84 ? -4.978 10.294 -3.265 1.00 95.25 84 VAL A C 1
ATOM 605 O O . VAL A 1 84 ? -6.053 10.650 -3.744 1.00 95.25 84 VAL A O 1
ATOM 608 N N . CYS A 1 85 ? -4.701 10.443 -1.973 1.00 95.00 85 CYS A N 1
ATOM 609 C CA . CYS A 1 85 ? -5.577 11.164 -1.056 1.00 95.00 85 CYS A CA 1
ATOM 610 C C . CYS A 1 85 ? -5.531 12.666 -1.359 1.00 95.00 85 CYS A C 1
ATOM 612 O O . CYS A 1 85 ? -4.489 13.201 -1.718 1.00 95.00 85 CYS A O 1
ATOM 614 N N . GLY A 1 86 ? -6.658 13.364 -1.218 1.00 92.69 86 GLY A N 1
ATOM 615 C CA . GLY A 1 86 ? -6.707 14.806 -1.470 1.00 92.69 86 GLY A CA 1
ATOM 616 C C . GLY A 1 86 ? -5.843 15.629 -0.503 1.00 92.69 86 GLY A C 1
ATOM 617 O O . GLY A 1 86 ? -5.368 15.139 0.524 1.00 92.69 86 GLY A O 1
ATOM 618 N N . GLN A 1 87 ? -5.691 16.919 -0.807 1.00 91.94 87 GLN A N 1
ATOM 619 C CA . GLN A 1 87 ? -5.105 17.909 0.106 1.00 91.94 87 GLN A CA 1
ATOM 620 C C . GLN A 1 87 ? -5.747 17.817 1.503 1.00 91.94 87 GLN A C 1
ATOM 622 O O . GLN A 1 87 ? -6.967 17.712 1.628 1.00 91.94 87 GLN A O 1
ATOM 627 N N . GLY A 1 88 ? -4.922 17.834 2.554 1.00 89.19 88 GLY A N 1
ATOM 628 C CA . GLY A 1 88 ? -5.386 17.718 3.943 1.00 89.19 88 GLY A CA 1
ATOM 629 C C . GLY A 1 88 ? -5.841 16.315 4.368 1.00 89.19 88 GLY A C 1
ATOM 630 O O . GLY A 1 88 ? -6.299 16.145 5.497 1.00 89.19 88 GLY A O 1
ATOM 631 N N . GLN A 1 89 ? -5.696 15.300 3.511 1.00 94.31 89 GLN A N 1
ATOM 632 C CA . GLN A 1 89 ? -6.025 13.914 3.838 1.00 94.31 89 GLN A CA 1
ATOM 633 C C . GLN A 1 89 ? -4.769 13.051 4.026 1.00 94.31 89 GLN A C 1
ATOM 635 O O . GLN A 1 89 ? -3.683 13.341 3.519 1.00 94.31 89 GLN A O 1
ATOM 640 N N . LYS A 1 90 ? -4.912 11.956 4.775 1.00 93.50 90 LYS A N 1
ATOM 641 C CA . LYS A 1 90 ? -3.903 10.904 4.949 1.00 93.50 90 LYS A CA 1
ATOM 642 C C . LYS A 1 90 ? -4.501 9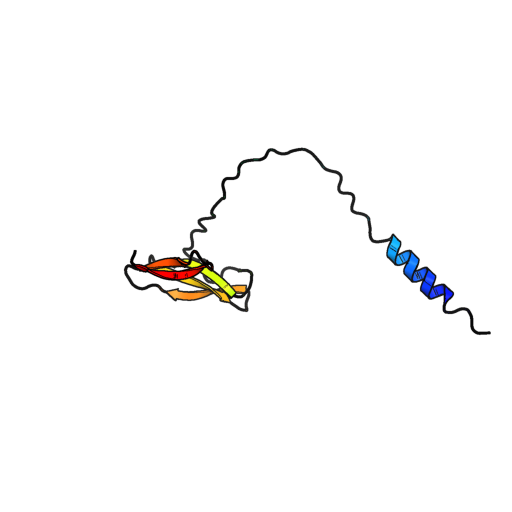.539 4.627 1.00 93.50 90 LYS A C 1
ATOM 644 O O . LYS A 1 90 ? -5.704 9.333 4.760 1.00 93.50 90 LYS A O 1
ATOM 649 N N . CYS A 1 91 ? -3.641 8.600 4.249 1.00 94.06 91 CYS A N 1
ATOM 650 C CA . CYS A 1 91 ? -4.028 7.201 4.126 1.00 94.06 91 CYS A CA 1
ATOM 651 C C . CYS A 1 91 ? -4.085 6.553 5.514 1.00 94.06 91 CYS A C 1
ATOM 653 O O . CYS A 1 91 ? -3.166 6.716 6.321 1.00 94.06 91 CYS A O 1
ATOM 655 N N . ALA A 1 92 ? -5.153 5.810 5.781 1.00 94.31 92 ALA A N 1
ATOM 656 C CA . ALA A 1 92 ? -5.338 4.986 6.967 1.00 94.31 92 ALA A CA 1
ATOM 657 C C . ALA A 1 92 ? -5.817 3.587 6.563 1.00 94.31 92 ALA A C 1
ATOM 659 O O . ALA A 1 92 ? -6.203 3.363 5.420 1.00 94.31 92 ALA A O 1
ATOM 660 N N . ARG A 1 93 ? -5.795 2.635 7.501 1.00 93.69 93 ARG A N 1
ATOM 661 C CA . ARG A 1 93 ? -6.315 1.277 7.294 1.00 93.69 93 ARG A CA 1
ATOM 662 C C . ARG A 1 93 ? -7.490 1.009 8.214 1.00 93.69 93 ARG A C 1
ATOM 664 O O . ARG A 1 93 ? -7.431 1.324 9.404 1.00 93.69 93 ARG A O 1
ATOM 671 N N . LEU A 1 94 ? -8.550 0.421 7.669 1.00 92.88 94 LEU A N 1
ATOM 672 C CA . LEU A 1 94 ? -9.692 -0.017 8.460 1.00 92.88 94 LEU A CA 1
ATOM 673 C C . LEU A 1 94 ? -9.234 -1.103 9.437 1.00 92.88 94 LEU A C 1
ATOM 675 O O . LEU A 1 94 ? -8.604 -2.078 9.037 1.00 92.88 94 LEU A O 1
ATOM 679 N N . LYS A 1 95 ? -9.581 -0.967 10.721 1.00 91.44 95 LYS A N 1
ATOM 680 C CA . LYS A 1 95 ? -9.180 -1.947 11.747 1.00 91.44 95 LYS A CA 1
ATOM 681 C C . LYS A 1 95 ? -9.776 -3.340 11.517 1.00 91.44 95 LYS A C 1
ATOM 683 O O . LYS A 1 95 ? -9.191 -4.318 11.957 1.00 91.44 95 LYS A O 1
ATOM 688 N N . VAL A 1 96 ? -10.927 -3.418 10.846 1.00 91.94 9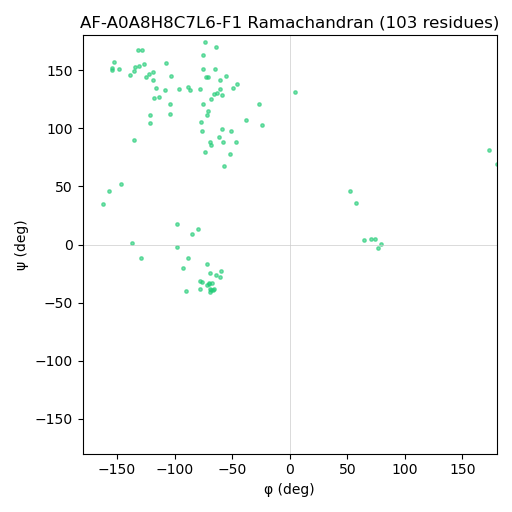6 VAL A N 1
ATOM 689 C CA . VAL A 1 96 ? -11.679 -4.668 10.653 1.00 91.94 96 VAL A CA 1
ATOM 690 C C . VAL A 1 96 ? -11.089 -5.572 9.566 1.00 91.94 96 VAL A C 1
ATOM 692 O O . VAL A 1 96 ? -11.077 -6.784 9.732 1.00 91.94 96 VAL A O 1
ATOM 695 N N . ASN A 1 97 ? -10.594 -5.006 8.463 1.00 90.06 97 ASN A N 1
ATOM 696 C CA . ASN A 1 97 ? -10.155 -5.774 7.289 1.00 90.06 97 ASN A CA 1
ATOM 697 C C . ASN A 1 97 ? -8.828 -5.283 6.688 1.00 90.06 97 ASN A C 1
ATOM 699 O O . ASN A 1 97 ? -8.385 -5.802 5.669 1.00 90.06 97 ASN A O 1
ATOM 703 N N . GLY A 1 98 ? -8.196 -4.267 7.281 1.00 87.19 98 GLY A N 1
ATOM 704 C CA . GLY A 1 98 ? -6.932 -3.710 6.807 1.00 87.19 98 GLY A CA 1
ATOM 705 C C . GLY A 1 98 ? -7.02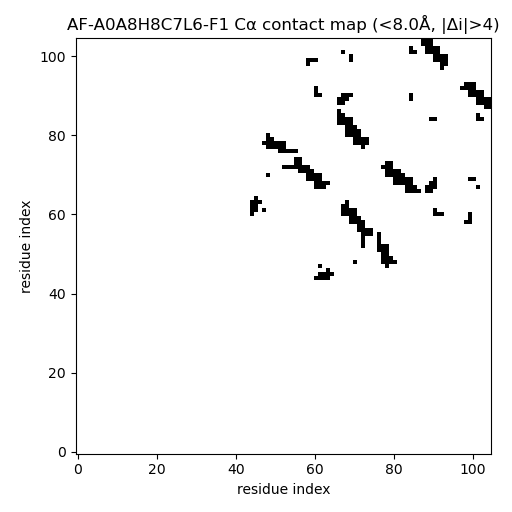6 -2.920 5.499 1.00 87.19 98 GLY A C 1
ATOM 706 O O . GLY A 1 98 ? -5.986 -2.478 5.008 1.00 87.19 98 GLY A O 1
ATOM 707 N N . VAL A 1 99 ? -8.230 -2.718 4.949 1.00 91.81 99 VAL A N 1
ATOM 708 C CA . VAL A 1 99 ? -8.425 -2.022 3.671 1.00 91.81 99 VAL A CA 1
ATOM 709 C C . VAL A 1 99 ? -8.002 -0.557 3.813 1.00 91.81 99 VAL A C 1
ATOM 711 O O . VAL A 1 99 ? -8.421 0.111 4.768 1.00 91.81 99 VAL A O 1
ATOM 714 N N . PRO A 1 100 ? -7.152 -0.047 2.905 1.00 94.94 100 PRO A N 1
ATOM 715 C CA . PRO A 1 100 ? -6.720 1.339 2.936 1.00 94.94 100 PRO A CA 1
ATOM 716 C C . PRO A 1 100 ? -7.841 2.286 2.495 1.00 94.94 100 PRO A C 1
ATOM 718 O O . PRO A 1 100 ? -8.614 1.981 1.589 1.00 94.94 100 PRO A O 1
ATOM 721 N N . TYR A 1 101 ? -7.908 3.459 3.114 1.00 95.56 101 TYR A N 1
ATOM 722 C CA . TYR A 1 101 ? -8.853 4.518 2.771 1.00 95.56 101 TYR A CA 1
ATOM 723 C C . TYR A 1 101 ? -8.277 5.888 3.141 1.00 95.56 101 TYR A C 1
ATOM 725 O O . TYR A 1 101 ? -7.383 5.994 3.986 1.00 95.56 101 TYR A O 1
ATOM 733 N N . CYS A 1 102 ? -8.773 6.942 2.496 1.00 95.56 102 CYS A N 1
ATOM 734 C CA . CYS A 1 102 ? -8.363 8.309 2.795 1.00 95.56 102 CYS A CA 1
ATOM 735 C C . CYS A 1 102 ? -9.236 8.901 3.905 1.00 95.56 102 CYS A C 1
ATOM 737 O O . CYS A 1 102 ? -10.458 8.750 3.901 1.00 95.56 102 CYS A O 1
ATOM 739 N N . ILE A 1 103 ? -8.594 9.574 4.857 1.00 95.25 103 ILE A N 1
ATOM 740 C CA . ILE A 1 103 ? -9.244 10.288 5.958 1.00 95.25 103 ILE A CA 1
ATOM 741 C C . ILE A 1 103 ? -8.684 11.696 6.080 1.00 95.25 103 ILE A C 1
ATOM 743 O O . ILE A 1 103 ? -7.520 11.927 5.757 1.00 95.25 103 ILE A O 1
ATOM 747 N N . ASN A 1 104 ? -9.480 12.624 6.609 1.00 93.75 104 ASN A N 1
ATOM 748 C CA . ASN A 1 104 ? -8.981 13.945 6.996 1.00 93.75 104 ASN A CA 1
ATOM 749 C C . ASN A 1 104 ? -7.885 13.807 8.071 1.00 93.75 104 ASN A C 1
ATOM 751 O O . ASN A 1 104 ? -7.945 12.898 8.908 1.00 93.75 104 ASN A O 1
ATOM 755 N N . ARG A 1 105 ? -6.845 14.646 7.980 1.00 79.62 105 ARG A N 1
ATOM 756 C CA . ARG A 1 105 ? -5.649 14.548 8.830 1.00 79.62 105 ARG A CA 1
ATOM 757 C C . ARG A 1 105 ? -5.925 14.763 10.308 1.00 79.62 105 ARG A C 1
ATOM 759 O O . ARG A 1 105 ? -6.707 15.673 10.644 1.00 79.62 105 ARG A O 1
#

Solvent-accessible surface area (backbone atoms only — not comparable to full-atom values): 6644 Å² total; per-residue (Å²): 145,88,86,70,71,68,65,58,57,55,56,55,55,56,56,58,71,69,69,79,77,87,77,87,79,85,82,85,78,93,75,73,91,69,84,70,64,78,75,72,70,75,63,76,36,60,69,50,66,69,35,80,42,78,59,68,74,39,74,48,71,30,40,45,95,92,28,13,21,35,33,31,18,35,96,83,31,25,26,37,84,72,45,72,33,56,92,71,26,30,50,46,60,43,92,89,76,60,52,74,44,71,39,78,106

Secondary structure (DSSP, 8-state):
---SSHHHHHHHHHHHHHSS------------------------GGG-TTSB-SSTT-EEEEEETTEEEEEEE-TTSBEEEEEEPPTTEEEEE-TTT--EEEEE-

pLDDT: mean 76.31, std 19.57, range [41.31, 97.56]

Sequence (105 aa):
MRSSTISTILTLLLTYLTFSLPGLAHGTPLSRPRDTAGILTSSNSASAVGAPCDPFGSYICANIDNTGSILICGVNHLWLVAAVCGQGQKCARLKVNGVPYCINR

Nearest PDB structures (foldseek):
  3u1w-assembly2_C  TM=3.313E-01  e=7.205E+00  Parabacteroides distasonis ATCC 8503
  7rfv-assembly1_A  TM=2.434E-01  e=5.637E+00  Kuttervirus CBA120
  7rej-assembly2_B  TM=2.349E-01  e=4.411E+00  Kuttervirus CBA120
  6mmw-assembly1_B  TM=2.496E-01  e=5.637E+00  Rattus norvegicus

Mean predicted aligned error: 16.55 Å

Foldseek 3Di:
DPDDPVVVVVVVVVVVVPPPDDDPPDDDDDDDPPPPPPPPPPVQQQPQFFPAADDAQDWDWHQHPNWIFIWGLHPVRGTDTPGTADPQWHWDADPPPRDIDIDGD